Protein AF-A0A5C0R6A7-F1 (afdb_monomer_lite)

Secondary structure (DSSP, 8-state):
-------SS-EEEEEEEEEEEETTSS-EEEEEEEEEEE-TTS-EEEEETTTTEEEEESSHHHHHHHHHHHHHHHHHHHHHTT--THHHHHHHHHHHHHHHHHHHHHTTS-EEEEEEEEEETTTEEEEEEEEEE-

Radius of gyration: 14.9 Å; chains: 1; bounding box: 36×32×42 Å

pLDDT: mean 72.64, std 16.64, range [31.73, 93.12]

Sequence (134 aa):
MGTKLSIKDFHFVGIGMISIAIHNTKTNIALQPFMVSLAKDGIYEAIAINFGILASGKTEDEAIRRLGHNIFNYFISFAKTKVSTEYVTHSKQMADFFEEFTRLSIIHKTFSSLPLSFDKDNSFSASGNYYKVA

Organism: Treponema phagedenis (NCBI:txid162)

Structure (mmCIF, N/CA/C/O backbone):
data_AF-A0A5C0R6A7-F1
#
_entry.id   AF-A0A5C0R6A7-F1
#
loop_
_atom_site.group_PDB
_atom_site.id
_atom_site.type_symbol
_atom_site.label_atom_id
_atom_site.label_alt_id
_atom_site.label_comp_id
_atom_site.label_asym_id
_atom_site.label_entity_id
_atom_site.label_seq_id
_atom_site.pdbx_PDB_ins_code
_atom_site.Cartn_x
_atom_site.Cartn_y
_atom_site.Cartn_z
_atom_site.occupancy
_atom_site.B_iso_or_equiv
_atom_site.auth_seq_id
_atom_site.auth_comp_id
_atom_site.auth_asym_id
_atom_site.auth_atom_id
_atom_site.pdbx_PDB_model_num
ATOM 1 N N . MET A 1 1 ? 10.456 20.994 5.569 1.00 31.73 1 MET A N 1
ATOM 2 C CA . MET A 1 1 ? 10.310 21.098 4.101 1.00 31.73 1 MET A CA 1
ATOM 3 C C . MET A 1 1 ? 9.311 20.040 3.671 1.00 31.73 1 MET A C 1
ATOM 5 O O . MET A 1 1 ? 9.586 18.870 3.883 1.00 31.73 1 MET A O 1
ATOM 9 N N . GLY A 1 2 ? 8.129 20.437 3.196 1.00 36.66 2 GLY A N 1
ATOM 10 C CA . GLY A 1 2 ? 7.134 19.492 2.686 1.00 36.66 2 GLY A CA 1
ATOM 11 C C . GLY A 1 2 ? 7.502 19.094 1.262 1.00 36.66 2 GLY A C 1
ATOM 12 O O . GLY A 1 2 ? 7.613 19.964 0.400 1.00 36.66 2 GLY A O 1
ATOM 13 N N . THR A 1 3 ? 7.744 17.808 1.029 1.00 39.31 3 THR A N 1
ATOM 14 C CA . THR A 1 3 ? 7.968 17.249 -0.305 1.00 39.31 3 THR A CA 1
ATOM 15 C C . THR A 1 3 ? 6.696 17.430 -1.124 1.00 39.31 3 THR A C 1
ATOM 17 O O . THR A 1 3 ? 5.658 16.832 -0.853 1.00 39.31 3 THR A O 1
ATOM 20 N N . LYS A 1 4 ? 6.758 18.337 -2.098 1.00 42.66 4 LYS A N 1
ATOM 21 C CA . LYS A 1 4 ? 5.687 18.574 -3.061 1.00 42.66 4 LYS A CA 1
ATOM 22 C C . LYS A 1 4 ? 5.818 17.503 -4.145 1.00 42.66 4 LYS A C 1
ATOM 24 O O . LYS A 1 4 ? 6.859 17.444 -4.793 1.00 42.66 4 LYS A O 1
ATOM 29 N N . LEU A 1 5 ? 4.791 16.668 -4.304 1.00 43.62 5 LEU A N 1
ATOM 30 C CA . LEU A 1 5 ? 4.723 15.622 -5.332 1.00 43.62 5 LEU A CA 1
ATOM 31 C C . LEU A 1 5 ? 5.063 16.200 -6.713 1.00 43.62 5 LEU A C 1
ATOM 33 O O . LEU A 1 5 ? 4.440 17.168 -7.166 1.00 43.62 5 LEU A O 1
ATOM 37 N N . SER A 1 6 ? 6.052 15.609 -7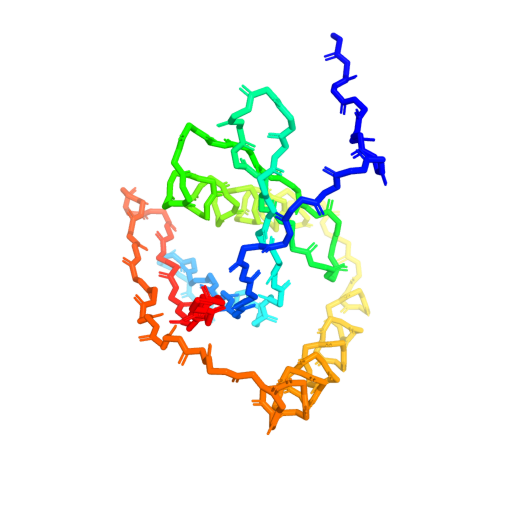.382 1.00 44.84 6 SER A N 1
ATOM 38 C CA . SER A 1 6 ? 6.425 15.9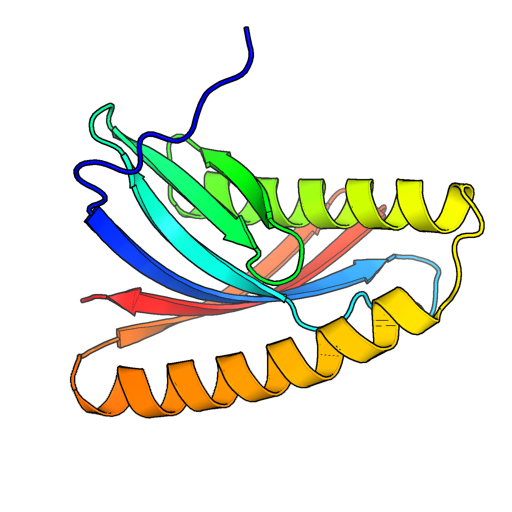82 -8.746 1.00 44.84 6 SER A CA 1
ATOM 39 C C . SER A 1 6 ? 5.498 15.281 -9.734 1.00 44.84 6 SER A C 1
ATOM 41 O O . SER A 1 6 ? 5.797 14.198 -10.210 1.00 44.84 6 SER A O 1
ATOM 43 N N . ILE A 1 7 ? 4.383 15.924 -10.088 1.00 45.28 7 ILE A N 1
ATOM 44 C CA . ILE A 1 7 ? 3.398 15.391 -11.054 1.00 45.28 7 ILE A CA 1
ATOM 45 C C . ILE A 1 7 ? 3.873 15.432 -12.517 1.00 45.28 7 ILE A C 1
ATOM 47 O O . ILE A 1 7 ? 3.140 15.064 -13.430 1.00 45.28 7 ILE A O 1
ATOM 51 N N . LYS A 1 8 ? 5.110 15.874 -12.761 1.00 39.16 8 LYS A N 1
ATOM 52 C CA . LYS A 1 8 ? 5.758 15.792 -14.071 1.00 39.16 8 LYS A CA 1
ATOM 53 C C . LYS A 1 8 ? 6.677 14.572 -14.097 1.00 39.16 8 LYS A C 1
ATOM 55 O O . LYS A 1 8 ? 7.564 14.465 -13.254 1.00 39.16 8 LYS A O 1
ATOM 60 N N . ASP A 1 9 ? 6.465 13.717 -15.100 1.00 52.22 9 ASP A N 1
ATOM 61 C CA . ASP A 1 9 ? 7.309 12.569 -15.463 1.00 52.22 9 ASP A CA 1
ATOM 62 C C . ASP A 1 9 ? 7.266 11.376 -14.489 1.00 52.22 9 ASP A C 1
ATOM 64 O O . ASP A 1 9 ? 8.295 10.811 -14.120 1.00 52.22 9 ASP A O 1
ATOM 68 N N . PHE A 1 10 ? 6.059 10.973 -14.084 1.00 60.69 10 PHE A N 1
ATOM 69 C CA . PHE A 1 10 ? 5.847 9.731 -13.342 1.00 60.69 10 PHE A CA 1
ATOM 70 C C . PHE A 1 10 ? 5.976 8.504 -14.247 1.00 60.69 10 PHE A C 1
ATOM 72 O O . PHE A 1 10 ? 5.193 8.326 -15.182 1.00 60.69 10 PHE A O 1
ATOM 79 N N . HIS A 1 11 ? 6.906 7.606 -13.920 1.00 76.25 11 HIS A N 1
ATOM 80 C CA . HIS A 1 11 ? 6.910 6.261 -14.488 1.00 76.25 11 HIS A CA 1
ATOM 81 C C . HIS A 1 11 ? 5.996 5.372 -13.647 1.00 76.25 11 HIS A C 1
ATOM 83 O O . HIS A 1 11 ? 6.330 5.007 -12.521 1.00 76.25 11 HIS A O 1
ATOM 89 N N . PHE A 1 12 ? 4.811 5.064 -14.172 1.00 83.31 12 PHE A N 1
ATOM 90 C CA . PHE A 1 12 ? 3.861 4.168 -13.516 1.00 83.31 12 PHE A CA 1
ATOM 91 C C . PHE A 1 12 ? 4.440 2.749 -13.408 1.00 83.31 12 PHE A C 1
ATOM 93 O O . PHE A 1 12 ? 4.862 2.181 -14.414 1.00 83.31 12 PHE A O 1
ATOM 100 N N . VAL A 1 13 ? 4.443 2.189 -12.195 1.00 87.50 13 VAL A N 1
ATOM 101 C CA . VAL A 1 13 ? 5.036 0.875 -11.886 1.00 87.50 13 VAL A CA 1
ATOM 102 C C . VAL A 1 13 ? 3.956 -0.181 -11.667 1.00 87.50 13 VAL A C 1
ATOM 104 O O . VAL A 1 13 ? 4.078 -1.312 -12.138 1.00 87.50 13 VAL A O 1
ATOM 107 N N . GLY A 1 14 ? 2.878 0.170 -10.969 1.00 87.25 14 GLY A N 1
ATOM 108 C CA . GLY A 1 14 ? 1.818 -0.782 -10.669 1.00 87.25 14 GLY A CA 1
ATOM 109 C C . GLY A 1 14 ? 0.676 -0.195 -9.856 1.00 87.25 14 GLY A C 1
ATOM 110 O O . GLY A 1 14 ? 0.718 0.950 -9.403 1.00 87.25 14 GLY A O 1
ATOM 111 N N . ILE A 1 15 ? -0.353 -1.009 -9.666 1.00 88.62 15 ILE A N 1
ATOM 112 C CA . ILE A 1 15 ? -1.560 -0.687 -8.901 1.00 88.62 15 ILE A CA 1
ATOM 113 C C . ILE A 1 15 ? -1.893 -1.856 -7.983 1.00 88.62 15 ILE A C 1
ATOM 115 O O . ILE A 1 15 ? -1.582 -3.001 -8.296 1.00 88.62 15 ILE A O 1
ATOM 119 N N . GLY A 1 16 ? -2.521 -1.602 -6.848 1.00 87.75 16 GLY A N 1
ATOM 120 C CA . GLY A 1 16 ? -2.948 -2.665 -5.957 1.00 87.75 16 GLY A CA 1
ATOM 121 C C . GLY A 1 16 ? -4.084 -2.256 -5.042 1.00 87.75 16 GLY A C 1
ATOM 122 O O . GLY A 1 16 ? -4.502 -1.102 -5.002 1.00 87.75 16 GLY A O 1
ATOM 123 N N . MET A 1 17 ? -4.559 -3.234 -4.286 1.00 86.81 17 MET A N 1
ATOM 124 C CA . MET A 1 17 ? -5.507 -3.060 -3.194 1.00 86.81 17 MET A CA 1
ATOM 125 C C . MET A 1 17 ? -4.807 -3.470 -1.904 1.00 86.81 17 MET A C 1
ATOM 127 O O . MET A 1 17 ? -4.186 -4.533 -1.869 1.00 86.81 17 MET A O 1
ATOM 131 N N . ILE A 1 18 ? -4.906 -2.655 -0.854 1.00 85.94 18 ILE A N 1
ATOM 132 C CA . ILE A 1 18 ? -4.356 -2.952 0.473 1.00 85.94 18 ILE A CA 1
ATOM 133 C C . ILE A 1 18 ? -5.441 -2.820 1.544 1.00 85.94 18 ILE A C 1
ATOM 135 O O . ILE A 1 18 ? -6.137 -1.815 1.631 1.00 85.94 18 ILE A O 1
ATOM 139 N N . SER A 1 19 ? -5.593 -3.842 2.371 1.00 85.75 19 SER A N 1
ATOM 140 C CA . SER A 1 19 ? -6.443 -3.862 3.559 1.00 85.75 19 SER A CA 1
ATOM 141 C C . SER A 1 19 ? -5.556 -3.830 4.793 1.00 85.75 19 SER A C 1
ATOM 143 O O . SER A 1 19 ? -4.518 -4.490 4.815 1.00 85.75 19 SER A O 1
ATOM 145 N N . ILE A 1 20 ? -5.971 -3.099 5.828 1.00 84.38 20 ILE A N 1
ATOM 146 C CA . ILE A 1 20 ? -5.250 -3.030 7.103 1.00 84.38 20 ILE A CA 1
ATOM 147 C C . ILE A 1 20 ? -6.148 -3.583 8.211 1.00 84.38 20 ILE A C 1
ATOM 149 O O . ILE A 1 20 ? -7.228 -3.049 8.463 1.00 84.38 20 ILE A O 1
ATOM 153 N N . ALA A 1 21 ? -5.692 -4.632 8.887 1.00 84.69 21 ALA A N 1
ATOM 154 C CA . ALA A 1 21 ? -6.347 -5.225 10.045 1.00 84.69 21 ALA A CA 1
ATOM 155 C C . ALA A 1 21 ? -5.641 -4.769 11.328 1.00 84.69 21 ALA A C 1
ATOM 157 O O . ALA A 1 21 ? -4.444 -4.999 11.508 1.00 84.69 21 ALA A O 1
ATOM 158 N N . ILE A 1 22 ? -6.373 -4.109 12.229 1.00 80.69 22 ILE A N 1
ATOM 159 C CA . ILE A 1 22 ? -5.816 -3.623 13.497 1.00 80.69 22 ILE A CA 1
ATOM 160 C C . ILE A 1 22 ? -5.862 -4.759 14.517 1.00 80.69 22 ILE A C 1
ATOM 162 O O . ILE A 1 22 ? -6.938 -5.274 14.838 1.00 80.69 22 ILE A O 1
ATOM 166 N N . HIS A 1 23 ? -4.704 -5.134 15.058 1.00 82.06 23 HIS A N 1
ATOM 167 C CA . HIS A 1 23 ? -4.623 -6.221 16.029 1.00 82.06 23 HIS A CA 1
ATOM 168 C C . HIS A 1 23 ? -5.429 -5.912 17.287 1.00 82.06 23 HIS A C 1
ATOM 170 O O . HIS A 1 23 ? -5.613 -4.757 17.670 1.00 82.06 23 HIS A O 1
ATOM 176 N N . ASN A 1 24 ? -5.911 -6.968 17.943 1.00 76.88 24 ASN A N 1
ATOM 177 C CA . ASN A 1 24 ? -6.728 -6.879 19.156 1.00 76.88 24 ASN A CA 1
ATOM 178 C C . ASN A 1 24 ? -8.040 -6.092 18.976 1.00 76.88 24 ASN A C 1
ATOM 180 O O . ASN A 1 24 ? -8.673 -5.696 19.955 1.00 76.88 24 ASN A O 1
ATOM 184 N N . THR A 1 25 ? -8.483 -5.893 17.732 1.00 69.94 25 THR A N 1
ATOM 185 C CA . THR A 1 25 ? -9.784 -5.306 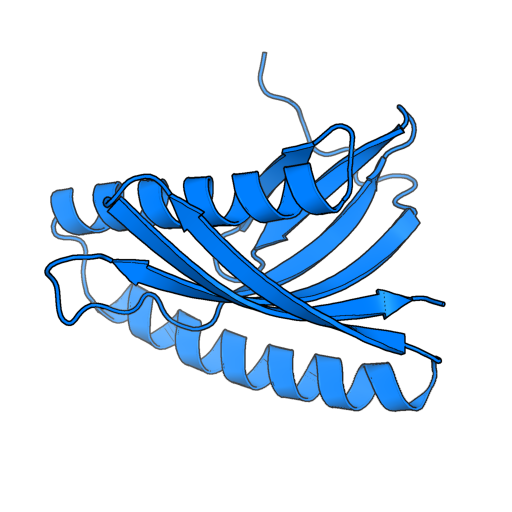17.404 1.00 69.94 25 THR A CA 1
ATOM 186 C C . THR A 1 25 ? -10.481 -6.136 16.327 1.00 69.94 25 THR A C 1
ATOM 188 O O . THR A 1 25 ? -9.850 -6.916 15.621 1.00 69.94 25 THR A O 1
ATOM 191 N N . LYS A 1 26 ? -11.798 -5.955 16.176 1.00 66.38 26 LYS A N 1
ATOM 192 C CA . LYS A 1 26 ? -12.549 -6.465 15.013 1.00 66.38 26 LYS A CA 1
ATOM 193 C C . LYS A 1 26 ? -12.567 -5.458 13.854 1.00 66.38 26 LYS A C 1
ATOM 195 O O . LYS A 1 26 ? -13.377 -5.590 12.939 1.00 66.38 26 LYS A O 1
ATOM 200 N N . THR A 1 27 ? -11.731 -4.422 13.922 1.00 66.69 27 THR A N 1
ATOM 201 C CA . THR A 1 27 ? -11.749 -3.307 12.982 1.00 66.69 27 THR A CA 1
ATOM 202 C C . THR A 1 27 ? -10.779 -3.578 11.845 1.00 66.69 27 THR A C 1
ATOM 204 O O . THR A 1 27 ? -9.562 -3.562 12.028 1.00 66.69 27 THR A O 1
ATOM 207 N N . ASN A 1 28 ? -11.342 -3.755 10.654 1.00 67.69 28 ASN A N 1
ATOM 208 C CA . ASN A 1 28 ? -10.593 -3.709 9.410 1.00 67.69 28 ASN A CA 1
ATOM 209 C C . ASN A 1 28 ? -10.812 -2.346 8.765 1.00 67.69 28 ASN A C 1
ATOM 211 O O . ASN A 1 28 ? -11.946 -1.893 8.596 1.00 67.69 28 ASN A O 1
ATOM 215 N N . ILE A 1 29 ? -9.714 -1.696 8.408 1.00 70.88 29 ILE A N 1
ATOM 216 C CA . ILE A 1 29 ? -9.747 -0.541 7.527 1.00 70.88 29 ILE A CA 1
ATOM 217 C C . ILE A 1 29 ? -10.118 -1.071 6.143 1.00 70.88 29 ILE A C 1
ATOM 219 O O . ILE A 1 29 ? -9.530 -2.049 5.681 1.00 70.88 29 ILE A O 1
ATOM 223 N N . ALA A 1 30 ? -11.115 -0.445 5.511 1.00 65.94 30 ALA A N 1
ATOM 224 C CA . ALA A 1 30 ? -11.612 -0.841 4.196 1.00 65.94 30 ALA A CA 1
ATOM 225 C C . ALA A 1 30 ? -10.470 -1.007 3.179 1.00 65.94 30 ALA A C 1
ATOM 227 O O . ALA A 1 30 ? -9.425 -0.369 3.308 1.00 65.94 30 ALA A O 1
ATOM 228 N N . LEU A 1 31 ? -10.685 -1.830 2.153 1.00 73.12 31 LEU A N 1
ATOM 229 C CA . LEU A 1 31 ? -9.741 -2.015 1.052 1.00 73.12 31 LEU A CA 1
ATOM 230 C C . LEU A 1 31 ? -9.395 -0.663 0.410 1.00 73.12 31 LEU A C 1
ATOM 232 O O . LEU A 1 31 ? -10.272 0.062 -0.056 1.00 73.12 31 LEU A O 1
ATOM 236 N N . GLN A 1 32 ? -8.112 -0.316 0.417 1.00 81.88 32 GLN A N 1
ATOM 237 C CA . GLN A 1 32 ? -7.588 0.923 -0.137 1.00 81.88 32 GLN A CA 1
ATOM 238 C C . GLN A 1 32 ? -6.918 0.644 -1.482 1.00 81.88 32 GLN A C 1
ATOM 240 O O . GLN A 1 32 ? -5.893 -0.042 -1.509 1.00 81.88 32 GLN A O 1
ATOM 245 N N . PRO A 1 33 ? -7.449 1.172 -2.594 1.00 85.56 33 PRO A N 1
ATOM 246 C CA . PRO A 1 33 ? -6.729 1.172 -3.849 1.00 85.56 33 PRO A CA 1
ATOM 247 C C . PRO A 1 33 ? -5.510 2.082 -3.726 1.00 85.56 33 PRO A C 1
ATOM 249 O O . PRO A 1 33 ? -5.588 3.188 -3.175 1.00 85.56 33 PRO A O 1
ATOM 252 N N . PHE A 1 34 ? -4.379 1.621 -4.241 1.00 87.62 34 PHE A N 1
ATOM 253 C CA . PHE A 1 34 ? -3.148 2.391 -4.272 1.00 87.62 34 PHE A CA 1
ATOM 254 C C . PHE A 1 34 ? -2.408 2.218 -5.594 1.00 87.62 34 PHE A C 1
ATOM 256 O O . PHE A 1 34 ? -2.511 1.184 -6.248 1.00 87.62 34 PHE A O 1
ATOM 263 N N . MET A 1 35 ? -1.626 3.224 -5.969 1.00 89.12 35 MET A N 1
ATOM 264 C CA . MET A 1 35 ? -0.728 3.179 -7.125 1.00 89.12 35 MET A CA 1
ATOM 265 C C . MET A 1 35 ? 0.714 3.335 -6.674 1.00 89.12 35 MET A C 1
ATOM 267 O O . MET A 1 35 ? 0.975 3.977 -5.657 1.00 89.12 35 MET A O 1
ATOM 271 N N . VAL A 1 36 ? 1.635 2.779 -7.457 1.00 89.50 36 VAL A N 1
ATOM 272 C CA . VAL A 1 36 ? 3.076 2.952 -7.293 1.00 89.50 36 VAL A CA 1
ATOM 273 C C . VAL A 1 36 ? 3.655 3.571 -8.555 1.00 89.50 36 VAL A C 1
ATOM 275 O O . VAL A 1 36 ? 3.382 3.127 -9.675 1.00 89.50 36 VAL A O 1
ATOM 278 N N . SER A 1 37 ? 4.489 4.582 -8.366 1.00 87.81 37 SER A N 1
ATOM 279 C CA . SER A 1 37 ? 5.265 5.228 -9.417 1.00 87.81 37 SER A CA 1
ATOM 280 C C . SER A 1 37 ? 6.728 5.352 -9.013 1.00 87.81 37 SER A C 1
ATOM 282 O O . SER A 1 37 ? 7.047 5.443 -7.830 1.00 87.81 37 SER A O 1
ATOM 284 N N . LEU A 1 38 ? 7.616 5.387 -10.001 1.00 86.25 38 LEU A N 1
ATOM 285 C CA . LEU A 1 38 ? 9.026 5.705 -9.822 1.00 86.25 38 LEU A CA 1
ATOM 286 C C . LEU A 1 38 ? 9.250 7.174 -10.195 1.00 86.25 38 LEU A C 1
ATOM 288 O O . LEU A 1 38 ? 8.979 7.583 -11.328 1.00 86.25 38 LEU A O 1
ATOM 292 N N . ALA A 1 39 ? 9.722 7.959 -9.230 1.00 79.81 39 ALA A N 1
ATOM 293 C CA . ALA A 1 39 ? 10.117 9.345 -9.428 1.00 79.81 39 ALA A CA 1
ATOM 294 C C . ALA A 1 39 ? 11.511 9.438 -10.080 1.00 79.81 39 ALA A C 1
ATOM 296 O O . ALA A 1 39 ? 12.298 8.488 -10.079 1.00 79.81 39 ALA A O 1
ATOM 297 N N . LYS A 1 40 ? 11.836 10.607 -10.651 1.00 66.06 40 LYS A N 1
ATOM 298 C CA . LYS A 1 40 ? 13.095 10.835 -11.393 1.00 66.06 40 LYS A CA 1
ATOM 299 C C . LYS A 1 40 ? 14.369 10.661 -10.569 1.00 66.06 40 LYS A C 1
ATOM 301 O O . LYS A 1 40 ? 15.426 10.410 -11.135 1.00 66.06 40 LYS A O 1
ATOM 306 N N . ASP A 1 41 ? 14.282 10.843 -9.262 1.00 79.12 41 ASP A N 1
ATOM 307 C CA . ASP A 1 41 ? 15.391 10.681 -8.323 1.00 79.12 41 ASP A CA 1
ATOM 308 C C . ASP A 1 41 ? 15.628 9.213 -7.924 1.00 79.12 41 ASP A C 1
ATOM 310 O O . ASP A 1 41 ? 16.487 8.930 -7.088 1.00 79.12 41 ASP A O 1
ATOM 314 N N . GLY A 1 42 ? 14.895 8.273 -8.533 1.00 83.62 42 GLY A N 1
ATOM 315 C CA . GLY A 1 42 ? 14.994 6.845 -8.250 1.00 83.62 42 GLY A CA 1
ATOM 316 C C . GLY A 1 42 ? 14.212 6.414 -7.008 1.00 83.62 42 GLY A C 1
ATOM 317 O O . GLY A 1 42 ? 14.383 5.283 -6.553 1.00 83.62 42 GLY A O 1
ATOM 318 N N . ILE A 1 43 ? 13.372 7.291 -6.451 1.00 87.75 43 ILE A N 1
ATOM 319 C CA . ILE A 1 43 ? 12.529 6.988 -5.295 1.00 87.75 43 ILE A CA 1
ATOM 320 C C . ILE A 1 43 ? 11.180 6.442 -5.766 1.00 87.75 43 ILE A C 1
ATOM 322 O O . ILE A 1 43 ? 10.533 6.997 -6.655 1.00 87.75 43 ILE A O 1
ATOM 326 N N . TYR A 1 44 ? 10.734 5.354 -5.144 1.00 90.31 44 TYR A N 1
ATOM 327 C CA . TYR A 1 44 ? 9.394 4.820 -5.351 1.00 90.31 44 TYR A CA 1
ATOM 328 C C . TYR A 1 44 ? 8.399 5.565 -4.472 1.00 90.31 44 TYR A C 1
ATOM 330 O O . TYR A 1 44 ? 8.632 5.746 -3.276 1.00 90.31 44 TYR A O 1
ATOM 338 N N . GLU A 1 45 ? 7.271 5.945 -5.053 1.00 88.81 45 GLU A N 1
ATOM 339 C CA . GLU A 1 45 ? 6.172 6.619 -4.375 1.00 88.81 45 GLU A CA 1
ATOM 340 C C . GLU A 1 45 ? 4.910 5.769 -4.491 1.00 88.81 45 GLU A C 1
ATOM 342 O O . GLU A 1 45 ? 4.504 5.391 -5.588 1.00 88.81 45 GLU A O 1
ATOM 347 N N . ALA A 1 46 ? 4.301 5.461 -3.348 1.00 89.69 46 ALA A N 1
ATOM 348 C CA . ALA A 1 46 ? 3.046 4.736 -3.242 1.00 89.69 46 ALA A CA 1
ATOM 349 C C . ALA A 1 46 ? 1.960 5.673 -2.698 1.00 89.69 46 ALA A C 1
ATOM 351 O O . ALA A 1 46 ? 2.171 6.349 -1.688 1.00 89.69 46 ALA A O 1
ATOM 352 N N . ILE A 1 47 ? 0.800 5.717 -3.354 1.00 87.19 47 ILE A N 1
ATOM 353 C CA . ILE A 1 47 ? -0.304 6.623 -3.006 1.00 87.19 47 ILE A CA 1
ATOM 354 C C . ILE A 1 47 ? -1.597 5.829 -2.878 1.00 87.19 47 ILE A C 1
ATOM 356 O O . ILE A 1 47 ? -2.043 5.230 -3.853 1.00 87.19 47 ILE A O 1
ATOM 360 N N . ALA A 1 48 ? -2.222 5.872 -1.700 1.00 85.94 48 ALA A N 1
ATOM 361 C CA . ALA A 1 48 ? -3.584 5.398 -1.481 1.00 85.94 48 ALA A CA 1
ATOM 362 C C . ALA A 1 48 ? -4.586 6.457 -1.948 1.00 85.94 48 ALA A C 1
ATOM 364 O O . ALA A 1 48 ? -4.593 7.592 -1.464 1.00 85.94 48 ALA A O 1
ATOM 365 N N . ILE A 1 49 ? -5.447 6.076 -2.883 1.00 80.19 49 ILE A N 1
ATOM 366 C CA . ILE A 1 49 ? -6.188 7.030 -3.710 1.00 80.19 49 ILE A CA 1
ATOM 367 C C . ILE A 1 49 ? -7.365 7.636 -2.948 1.00 80.19 49 ILE A C 1
ATOM 369 O O . ILE A 1 49 ? -7.588 8.841 -3.017 1.00 80.19 49 ILE A O 1
ATOM 373 N N . ASN A 1 50 ? -8.054 6.825 -2.144 1.00 71.31 50 ASN A N 1
ATOM 374 C CA . ASN A 1 50 ? -9.237 7.253 -1.394 1.00 71.31 50 ASN A CA 1
ATOM 375 C C . ASN A 1 50 ? -8.956 8.380 -0.391 1.00 71.31 50 ASN A C 1
ATOM 377 O O . ASN A 1 50 ? -9.841 9.178 -0.099 1.00 71.31 50 ASN A O 1
ATOM 381 N N . PHE A 1 51 ? -7.741 8.431 0.160 1.00 68.31 51 PHE A N 1
ATOM 382 C CA . PHE A 1 51 ? -7.387 9.350 1.248 1.00 68.31 51 PHE A CA 1
ATOM 383 C C . PHE A 1 51 ? -6.225 10.286 0.907 1.00 68.31 51 PHE A C 1
ATOM 385 O O . PHE A 1 51 ? -5.835 11.098 1.743 1.00 68.31 51 PHE A O 1
ATOM 392 N N . GLY A 1 52 ? -5.638 10.164 -0.289 1.00 73.00 52 GLY A N 1
ATOM 393 C CA . GLY A 1 52 ? -4.439 10.916 -0.668 1.00 73.00 52 GLY A CA 1
ATOM 394 C C . GLY A 1 52 ? -3.239 10.644 0.247 1.00 73.00 52 GLY A C 1
ATOM 395 O O . GLY A 1 52 ? -2.367 11.500 0.394 1.00 73.00 52 GLY A O 1
ATOM 396 N N . ILE A 1 53 ? -3.201 9.477 0.900 1.00 82.06 53 ILE A N 1
ATOM 397 C CA . ILE A 1 53 ? -2.103 9.098 1.792 1.00 82.06 53 ILE A CA 1
ATOM 398 C C . ILE A 1 53 ? -0.950 8.620 0.926 1.00 82.06 53 ILE A C 1
ATOM 400 O O . ILE A 1 53 ? -1.122 7.734 0.095 1.00 82.06 53 ILE A O 1
ATOM 404 N N . LEU A 1 54 ? 0.227 9.193 1.146 1.00 85.12 54 LEU A N 1
ATOM 405 C CA . LEU A 1 54 ? 1.426 8.911 0.369 1.00 85.12 54 LEU A CA 1
ATOM 406 C C . LEU A 1 54 ? 2.533 8.332 1.246 1.00 85.12 54 LEU A C 1
ATOM 408 O O . LEU A 1 54 ? 2.619 8.615 2.447 1.00 85.12 54 LEU A O 1
ATOM 412 N N . ALA A 1 55 ? 3.400 7.539 0.634 1.00 88.38 55 ALA A N 1
ATOM 413 C CA . ALA A 1 55 ? 4.641 7.078 1.226 1.00 88.38 55 ALA A CA 1
ATOM 414 C C . ALA A 1 55 ? 5.710 6.887 0.153 1.00 88.38 55 ALA A C 1
ATOM 416 O O . ALA A 1 55 ? 5.405 6.522 -0.979 1.00 88.38 55 ALA A O 1
ATOM 417 N N . SER A 1 56 ? 6.968 7.085 0.538 1.00 90.00 56 SER A N 1
ATOM 418 C CA . SER A 1 56 ? 8.110 6.935 -0.362 1.00 90.00 56 SER A CA 1
ATOM 419 C C . SER A 1 56 ? 9.108 5.914 0.183 1.00 90.00 56 SER A C 1
ATOM 421 O O . SER A 1 56 ? 9.279 5.793 1.403 1.00 90.00 56 SER A O 1
ATOM 423 N N . GLY A 1 57 ? 9.794 5.200 -0.706 1.00 89.69 57 GLY A N 1
ATOM 424 C CA . GLY A 1 57 ? 10.789 4.176 -0.379 1.00 89.69 57 GLY A CA 1
ATOM 425 C C . GLY A 1 57 ? 11.895 4.093 -1.429 1.00 89.69 57 GLY A C 1
ATOM 426 O O . GLY A 1 57 ? 11.720 4.511 -2.571 1.00 89.69 57 GLY A O 1
ATOM 427 N N . LYS A 1 58 ? 13.052 3.548 -1.045 1.00 91.19 58 LYS A N 1
ATOM 428 C CA . LYS A 1 58 ? 14.145 3.240 -1.981 1.00 91.19 58 LYS A CA 1
ATOM 429 C C . LYS A 1 58 ? 13.821 2.019 -2.843 1.00 91.19 58 LYS A C 1
ATOM 431 O O . LYS A 1 58 ? 14.428 1.833 -3.891 1.00 91.19 58 LYS A O 1
ATOM 436 N N . THR A 1 59 ? 12.872 1.194 -2.406 1.00 92.44 59 THR A N 1
ATOM 437 C CA . THR A 1 59 ? 12.325 0.064 -3.163 1.00 92.44 59 THR A CA 1
ATOM 438 C C . THR A 1 59 ? 10.798 0.143 -3.235 1.00 92.44 59 THR A C 1
ATOM 440 O O . THR A 1 59 ? 10.162 0.796 -2.403 1.00 92.44 59 THR A O 1
ATOM 443 N N . GLU A 1 60 ? 10.210 -0.553 -4.213 1.00 91.44 60 GLU A N 1
ATOM 444 C CA . GLU A 1 60 ? 8.752 -0.709 -4.354 1.00 91.44 60 GLU A CA 1
ATOM 445 C C . GLU A 1 60 ? 8.117 -1.253 -3.065 1.00 91.44 60 GLU A C 1
ATOM 447 O O . GLU A 1 60 ? 7.171 -0.672 -2.538 1.00 91.44 60 GLU A O 1
ATOM 452 N N . ASP A 1 61 ? 8.680 -2.339 -2.522 1.00 91.94 61 ASP A N 1
ATOM 453 C CA . ASP A 1 61 ? 8.201 -2.981 -1.292 1.00 91.94 61 ASP A CA 1
ATOM 454 C C . ASP A 1 61 ? 8.291 -2.037 -0.084 1.00 91.94 61 ASP A C 1
ATOM 456 O O . ASP A 1 61 ? 7.345 -1.931 0.698 1.00 91.94 61 ASP A O 1
ATOM 460 N N . GLU A 1 62 ? 9.380 -1.272 0.038 1.00 92.94 62 GLU A N 1
ATOM 461 C CA . GLU A 1 62 ? 9.533 -0.294 1.116 1.00 92.94 62 GLU A CA 1
ATOM 462 C C . GLU A 1 62 ? 8.466 0.808 1.035 1.00 92.94 62 GLU A C 1
ATOM 464 O O . GLU A 1 62 ? 7.881 1.171 2.062 1.00 92.94 62 GLU A O 1
ATOM 469 N N . ALA A 1 63 ? 8.180 1.321 -0.167 1.00 91.75 63 ALA A N 1
ATOM 470 C CA . ALA A 1 63 ? 7.144 2.331 -0.374 1.00 91.75 63 ALA A CA 1
ATOM 471 C C . ALA A 1 63 ? 5.751 1.794 0.006 1.00 91.75 63 ALA A C 1
ATOM 473 O O . ALA A 1 63 ? 5.022 2.455 0.750 1.00 91.75 63 ALA A O 1
ATOM 474 N N . ILE A 1 64 ? 5.410 0.569 -0.413 1.00 93.12 64 ILE A N 1
ATOM 475 C CA . ILE A 1 64 ? 4.125 -0.085 -0.102 1.00 93.12 64 ILE A CA 1
ATOM 476 C C . ILE A 1 64 ? 3.985 -0.362 1.406 1.00 93.12 64 ILE A C 1
ATOM 478 O O . ILE A 1 64 ? 2.945 -0.065 2.001 1.00 93.12 64 ILE A O 1
ATOM 482 N N . ARG A 1 65 ? 5.033 -0.870 2.068 1.00 92.31 65 ARG A N 1
ATOM 483 C CA . ARG A 1 65 ? 5.013 -1.117 3.524 1.00 92.31 65 ARG A CA 1
ATOM 484 C C . ARG A 1 65 ? 4.820 0.167 4.320 1.00 92.31 65 ARG A C 1
ATOM 486 O O . ARG A 1 65 ? 4.025 0.214 5.264 1.00 92.31 65 ARG A O 1
ATOM 493 N N . ARG A 1 66 ? 5.531 1.231 3.934 1.00 91.19 66 ARG A N 1
ATOM 494 C CA . ARG A 1 66 ? 5.376 2.555 4.550 1.00 91.19 66 ARG A CA 1
ATOM 495 C C . ARG A 1 66 ? 3.990 3.134 4.297 1.00 91.19 66 ARG A C 1
ATOM 497 O O . ARG A 1 66 ? 3.436 3.740 5.211 1.00 91.19 66 ARG A O 1
ATOM 504 N N . LEU A 1 67 ? 3.405 2.897 3.120 1.00 91.31 67 LEU A N 1
ATOM 505 C CA . LEU A 1 67 ? 2.032 3.299 2.827 1.00 91.31 67 LEU A CA 1
ATOM 506 C C . LEU A 1 67 ? 1.049 2.641 3.799 1.00 91.31 67 LEU A C 1
ATOM 508 O O . LEU A 1 67 ? 0.260 3.350 4.418 1.00 91.31 67 LEU A O 1
ATOM 512 N N . GLY A 1 68 ? 1.139 1.323 4.010 1.00 86.94 68 GLY A N 1
ATOM 513 C CA . GLY A 1 68 ? 0.278 0.628 4.976 1.00 86.94 68 GLY A CA 1
ATOM 514 C C . GLY A 1 68 ? 0.406 1.182 6.397 1.00 86.94 68 GLY A C 1
ATOM 515 O O . GLY A 1 68 ? -0.596 1.392 7.079 1.00 86.94 68 GLY A O 1
ATOM 516 N N . HIS A 1 69 ? 1.626 1.523 6.819 1.00 86.75 69 HIS A N 1
ATOM 517 C CA . HIS A 1 69 ? 1.856 2.173 8.110 1.00 86.75 69 HIS A CA 1
ATOM 518 C C . HIS A 1 69 ? 1.249 3.585 8.189 1.00 86.75 69 HIS A C 1
ATOM 520 O O . HIS A 1 69 ? 0.668 3.945 9.213 1.00 86.75 69 HIS A O 1
ATOM 526 N N . ASN A 1 70 ? 1.338 4.378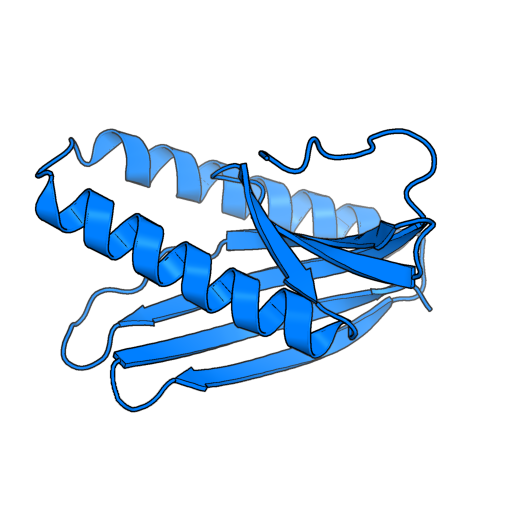 7.120 1.00 85.81 70 ASN A N 1
ATOM 527 C CA . ASN A 1 70 ? 0.736 5.711 7.071 1.00 85.81 70 ASN A CA 1
ATOM 528 C C . ASN A 1 70 ? -0.799 5.644 7.073 1.00 85.81 70 ASN A C 1
ATOM 530 O O . 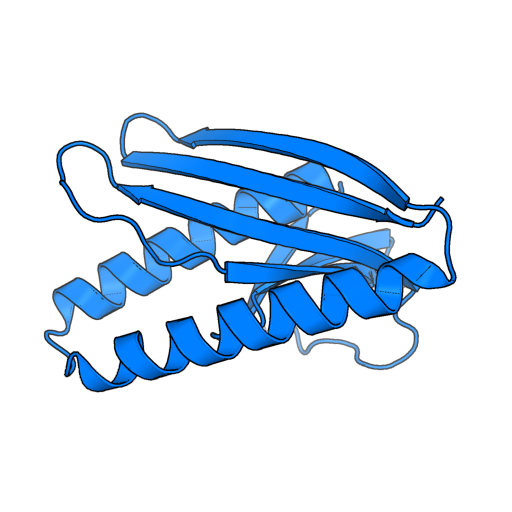ASN A 1 70 ? -1.430 6.431 7.778 1.00 85.81 70 ASN A O 1
ATOM 534 N N . ILE A 1 71 ? -1.393 4.676 6.361 1.00 85.31 71 ILE A N 1
ATOM 535 C CA . ILE A 1 71 ? -2.836 4.391 6.407 1.00 85.31 71 ILE A CA 1
ATOM 536 C C . ILE A 1 71 ? -3.249 4.062 7.843 1.00 85.31 71 ILE A C 1
ATOM 538 O O . ILE A 1 71 ? -4.147 4.706 8.382 1.00 85.31 71 ILE A O 1
ATOM 542 N N . PHE A 1 72 ? -2.559 3.125 8.498 1.00 83.56 72 PHE A N 1
ATOM 543 C CA . PHE A 1 72 ? -2.830 2.783 9.894 1.00 83.56 72 PHE A CA 1
ATOM 544 C C . PHE A 1 72 ? -2.800 4.018 10.810 1.00 83.56 72 PHE A C 1
ATOM 546 O O . PHE A 1 72 ? -3.762 4.280 11.533 1.00 83.56 72 PHE A O 1
ATOM 553 N N . ASN A 1 73 ? -1.736 4.823 10.741 1.00 80.88 73 ASN A N 1
ATOM 554 C CA . ASN A 1 73 ? -1.589 6.012 11.584 1.00 80.88 73 ASN A CA 1
ATOM 555 C C . ASN A 1 73 ? -2.678 7.061 11.328 1.00 80.88 73 ASN A C 1
ATOM 557 O O . ASN A 1 73 ? -3.173 7.672 12.281 1.00 80.88 73 ASN A O 1
ATOM 561 N N . TYR A 1 74 ? -3.073 7.255 10.067 1.00 79.62 74 TYR A N 1
ATOM 562 C CA . TYR A 1 74 ? -4.175 8.142 9.703 1.00 79.62 74 TYR A CA 1
ATOM 563 C C . TYR A 1 74 ? -5.486 7.689 10.355 1.00 79.62 74 TYR A C 1
ATOM 565 O O . TYR A 1 74 ? -6.141 8.476 11.037 1.00 79.62 74 TYR A O 1
ATOM 573 N N . PHE A 1 75 ? -5.827 6.403 10.242 1.00 76.62 75 PHE A N 1
ATOM 574 C CA . PHE A 1 75 ? -7.056 5.853 10.816 1.00 76.62 75 PHE A CA 1
ATOM 575 C C . PHE A 1 75 ? -7.066 5.843 12.344 1.00 76.62 75 PHE A C 1
ATOM 577 O O . PHE A 1 75 ? -8.088 6.171 12.942 1.00 76.62 75 PHE A O 1
ATOM 584 N N . ILE A 1 76 ? -5.943 5.535 12.997 1.00 75.31 76 ILE A N 1
ATOM 585 C CA . ILE A 1 76 ? -5.834 5.656 14.458 1.00 75.31 76 ILE A CA 1
ATOM 586 C C . ILE A 1 76 ? -6.028 7.110 14.897 1.00 75.31 76 ILE A C 1
ATOM 588 O O . ILE A 1 76 ? -6.702 7.369 15.895 1.00 75.31 76 ILE A O 1
ATOM 592 N N . SER A 1 77 ? -5.469 8.065 14.152 1.00 69.44 77 SER A N 1
ATOM 593 C CA . SER A 1 77 ? -5.651 9.492 14.434 1.00 69.44 77 SER A CA 1
ATOM 594 C C . SER A 1 77 ? -7.111 9.911 14.256 1.00 69.44 77 SER A C 1
ATOM 596 O O . SER A 1 77 ? -7.650 10.599 15.118 1.00 69.44 77 SER A O 1
ATOM 598 N N . PHE A 1 78 ? -7.775 9.425 13.205 1.00 68.81 78 PHE A N 1
ATOM 599 C CA . PHE A 1 78 ? -9.192 9.676 12.933 1.00 68.81 78 PHE A CA 1
ATOM 600 C C . PHE A 1 78 ? -10.125 9.052 13.987 1.00 68.81 78 PHE A C 1
ATOM 602 O O . PHE A 1 78 ? -11.072 9.682 14.455 1.00 68.81 78 PHE A O 1
ATOM 609 N N . ALA A 1 79 ? -9.837 7.823 14.424 1.00 67.00 79 ALA A N 1
ATOM 610 C CA . ALA A 1 79 ? -10.593 7.152 15.480 1.00 67.00 79 ALA A CA 1
ATOM 611 C C . ALA A 1 79 ? -10.485 7.905 16.818 1.00 67.00 79 ALA A C 1
ATOM 613 O O . ALA A 1 79 ? -11.468 8.022 17.552 1.00 67.00 79 ALA A O 1
ATOM 614 N N . LYS A 1 80 ? -9.308 8.470 17.118 1.00 66.75 80 LYS A N 1
ATOM 615 C CA . LYS A 1 80 ? -9.093 9.306 18.308 1.00 66.75 80 LYS A CA 1
ATOM 616 C C . LYS A 1 80 ? -9.862 10.628 18.253 1.00 66.75 80 LYS A C 1
ATOM 618 O O . LYS A 1 80 ? -10.248 11.133 19.304 1.00 66.75 80 LYS A O 1
ATOM 623 N N . THR A 1 81 ? -10.111 11.178 17.065 1.00 57.28 81 THR A N 1
ATOM 624 C CA . THR A 1 81 ? -10.786 12.473 16.896 1.00 57.28 81 THR A CA 1
ATOM 625 C C . THR A 1 81 ? -12.320 12.395 16.848 1.00 57.28 81 THR A C 1
ATOM 627 O O . THR A 1 81 ? -12.954 13.441 16.739 1.00 57.28 81 THR A O 1
ATOM 630 N N . LYS A 1 82 ? -12.941 11.209 17.006 1.00 57.41 82 LYS A N 1
ATOM 631 C CA . LYS A 1 82 ? -14.414 11.004 17.018 1.00 57.41 82 LYS A CA 1
ATOM 632 C C . LYS A 1 82 ? -15.149 11.626 15.812 1.00 57.41 82 LYS A C 1
ATOM 634 O O . LYS A 1 82 ? -16.266 12.123 15.950 1.00 57.41 82 LYS A O 1
ATOM 639 N N . VAL A 1 83 ? -14.532 11.632 14.634 1.00 49.88 83 VAL A N 1
ATOM 640 C CA . VAL A 1 83 ? -15.138 12.211 13.424 1.00 49.88 83 VAL A CA 1
ATOM 641 C C . VAL A 1 83 ? -16.232 11.279 12.866 1.00 49.88 83 VAL A C 1
ATOM 643 O O . VAL A 1 83 ? -16.130 10.059 12.985 1.00 49.88 83 VAL A O 1
ATOM 646 N N . SER A 1 84 ? -17.296 11.865 12.295 1.00 46.59 84 SER A N 1
ATOM 647 C CA . SER A 1 84 ? -18.493 11.185 11.759 1.00 46.59 84 SER A CA 1
ATOM 648 C C . SER A 1 84 ? -18.172 10.013 10.815 1.00 46.59 84 SER A C 1
ATOM 650 O O . SER A 1 84 ? -17.294 10.101 9.955 1.00 46.59 84 SER A O 1
ATOM 652 N N . THR A 1 85 ? -18.945 8.930 10.937 1.00 49.50 85 THR A N 1
ATOM 653 C CA . THR A 1 85 ? -18.857 7.702 10.129 1.00 49.50 85 THR A CA 1
ATOM 654 C C . THR A 1 85 ? -19.223 7.890 8.651 1.00 49.50 85 THR A C 1
ATOM 656 O O . THR A 1 85 ? -18.884 7.027 7.844 1.00 49.50 85 THR A O 1
ATOM 659 N N . GLU A 1 86 ? -19.837 9.010 8.253 1.00 44.19 86 GLU A N 1
ATOM 660 C CA . GLU A 1 86 ? -20.168 9.313 6.845 1.00 44.19 86 GLU A CA 1
ATOM 661 C C . GLU A 1 86 ? -18.937 9.370 5.921 1.00 44.19 86 GLU A C 1
ATOM 663 O O . GLU A 1 86 ? -19.031 9.054 4.730 1.00 44.19 86 GLU A O 1
ATOM 668 N N . TYR A 1 87 ? -17.762 9.699 6.468 1.00 46.59 87 TYR A N 1
ATOM 669 C CA . TYR A 1 87 ? -16.493 9.678 5.731 1.00 46.59 87 TYR A CA 1
ATOM 670 C C . TYR A 1 87 ? -16.028 8.254 5.387 1.00 46.59 87 TYR A C 1
ATOM 672 O O . TYR A 1 87 ? -15.324 8.052 4.399 1.00 46.59 87 TYR A O 1
ATOM 680 N N . VAL A 1 88 ? -16.448 7.248 6.160 1.00 46.25 88 VAL A N 1
ATOM 681 C CA . VAL A 1 88 ? -16.097 5.841 5.918 1.00 46.25 88 VAL A CA 1
ATOM 682 C C . VAL A 1 88 ? -16.927 5.268 4.765 1.00 46.25 88 VAL A C 1
ATOM 684 O O . VAL A 1 88 ? -16.402 4.512 3.949 1.00 46.25 88 VAL A O 1
ATOM 687 N N . THR A 1 89 ? -18.194 5.664 4.626 1.00 42.59 89 THR A N 1
ATOM 688 C CA . THR A 1 89 ? -19.112 5.111 3.614 1.00 42.59 89 THR A CA 1
ATOM 689 C C . THR A 1 89 ? -18.701 5.459 2.177 1.00 42.59 89 THR A C 1
ATOM 691 O O . THR A 1 89 ? -18.794 4.612 1.290 1.00 42.59 89 THR A O 1
ATOM 694 N N . HIS A 1 90 ? -18.151 6.657 1.955 1.00 47.06 90 HIS A N 1
ATOM 695 C CA . HIS A 1 90 ? -17.636 7.082 0.645 1.00 47.06 90 HIS A CA 1
ATOM 696 C C . HIS A 1 90 ? -16.395 6.289 0.202 1.00 47.06 90 HIS A C 1
ATOM 698 O O . HIS A 1 90 ? -16.188 6.070 -0.991 1.00 47.06 90 HIS A O 1
ATOM 704 N N . SER A 1 91 ? -15.596 5.788 1.152 1.00 48.94 91 SER A N 1
ATOM 705 C CA . SER A 1 91 ? -14.398 4.996 0.837 1.00 48.94 91 SER A CA 1
ATOM 706 C C . SER A 1 91 ? -14.723 3.635 0.210 1.00 48.94 91 SER A C 1
ATOM 708 O O . SER A 1 91 ? -13.952 3.148 -0.615 1.00 48.94 91 SER A O 1
ATOM 710 N N . LYS A 1 92 ? -15.883 3.043 0.538 1.00 50.34 92 LYS A N 1
ATOM 711 C CA . LYS A 1 92 ? -16.310 1.746 -0.007 1.00 50.34 92 LYS A CA 1
ATOM 712 C C . LYS A 1 92 ? -16.699 1.845 -1.483 1.00 50.34 92 LYS A C 1
ATOM 714 O O . LYS A 1 92 ? -16.223 1.058 -2.286 1.00 50.34 92 LYS A O 1
ATOM 719 N N . GLN A 1 93 ? -17.490 2.853 -1.850 1.00 53.31 93 GLN A N 1
ATOM 720 C CA . GLN A 1 93 ? -17.888 3.073 -3.247 1.00 53.31 93 GLN A CA 1
ATOM 721 C C . GLN A 1 93 ? -16.684 3.393 -4.145 1.00 53.31 93 GLN A C 1
ATOM 723 O O . GLN A 1 93 ? -16.624 2.935 -5.283 1.00 53.31 93 GLN A O 1
ATOM 728 N N . MET A 1 94 ? -15.701 4.141 -3.631 1.00 53.81 94 MET A N 1
ATOM 729 C CA . MET A 1 94 ? -14.446 4.381 -4.348 1.00 53.81 94 MET A CA 1
ATOM 730 C C . MET A 1 94 ? -13.590 3.117 -4.481 1.00 53.81 94 MET A C 1
ATOM 732 O O . MET A 1 94 ? -12.993 2.921 -5.535 1.00 53.81 94 MET A O 1
ATOM 736 N N . ALA A 1 95 ? -13.542 2.259 -3.456 1.00 55.16 95 ALA A N 1
ATOM 737 C CA . ALA A 1 95 ? -12.844 0.977 -3.531 1.00 55.16 95 ALA A CA 1
ATOM 738 C C . ALA A 1 95 ? -13.461 0.057 -4.598 1.00 55.16 95 ALA A C 1
ATOM 740 O O . ALA A 1 95 ? -12.723 -0.451 -5.438 1.00 55.16 95 ALA A O 1
ATOM 741 N N . ASP A 1 96 ? -14.793 -0.068 -4.624 1.00 54.12 96 ASP A N 1
ATOM 742 C CA . ASP A 1 96 ? -15.523 -0.874 -5.614 1.00 54.12 96 ASP A CA 1
ATOM 743 C C . ASP A 1 96 ? -15.318 -0.323 -7.045 1.00 54.12 96 ASP A C 1
ATOM 745 O O . ASP A 1 96 ? -15.059 -1.076 -7.985 1.00 54.12 96 ASP A O 1
ATOM 749 N N . PHE A 1 97 ? -15.356 1.007 -7.221 1.00 55.00 97 PHE A N 1
ATOM 750 C CA . PHE A 1 97 ? -15.048 1.648 -8.507 1.00 55.00 97 PHE A CA 1
ATOM 751 C C . PHE A 1 97 ? -13.601 1.397 -8.946 1.00 55.00 97 PHE A C 1
ATOM 753 O O . PHE A 1 97 ? -13.352 1.144 -10.122 1.00 55.00 97 PHE A O 1
ATOM 760 N N . PHE A 1 98 ? -12.641 1.463 -8.022 1.00 58.72 98 PHE A N 1
ATOM 761 C CA . PHE A 1 98 ? -11.237 1.219 -8.341 1.00 58.72 98 PHE A CA 1
ATOM 762 C C . PHE A 1 98 ? -10.951 -0.234 -8.675 1.00 58.72 98 PHE A C 1
ATOM 764 O O . PHE A 1 98 ? -10.141 -0.492 -9.563 1.00 58.72 98 PHE A O 1
ATOM 771 N N . GLU A 1 99 ? -11.591 -1.170 -7.984 1.00 60.12 99 GLU A N 1
ATOM 772 C CA . GLU A 1 99 ? -11.492 -2.587 -8.303 1.00 60.12 99 GLU A CA 1
ATOM 773 C C . GLU A 1 99 ? -11.985 -2.841 -9.731 1.00 60.12 99 GLU A C 1
ATOM 775 O O . GLU A 1 99 ? -11.265 -3.441 -10.531 1.00 60.12 99 GLU A O 1
ATOM 780 N N . GLU A 1 100 ? -13.136 -2.273 -10.101 1.00 56.22 100 GLU A N 1
ATOM 781 C CA . GLU A 1 100 ? -13.685 -2.391 -11.453 1.00 56.22 100 GLU A CA 1
ATOM 782 C C . GLU A 1 100 ? -12.829 -1.658 -12.502 1.00 56.22 100 GLU A C 1
ATOM 784 O O . GLU A 1 100 ? -12.529 -2.212 -13.560 1.00 56.22 100 GLU A O 1
ATOM 789 N N . PHE A 1 101 ? -12.346 -0.448 -12.206 1.00 54.81 101 PHE A N 1
ATOM 790 C CA . PHE A 1 101 ? -11.426 0.286 -13.081 1.00 54.81 101 PHE A CA 1
ATOM 791 C C . PHE A 1 101 ? -10.111 -0.475 -13.289 1.00 54.81 101 PHE A C 1
ATOM 793 O O . PHE A 1 101 ? -9.614 -0.555 -14.412 1.00 54.81 101 PHE A O 1
ATOM 800 N N . THR A 1 102 ? -9.560 -1.073 -12.232 1.00 55.69 102 THR A N 1
ATOM 801 C CA . THR A 1 102 ? -8.346 -1.897 -12.292 1.00 55.69 102 THR A CA 1
ATOM 802 C C . THR A 1 102 ? -8.602 -3.149 -13.124 1.00 55.69 102 THR A C 1
ATOM 804 O O . THR A 1 102 ? -7.836 -3.428 -14.046 1.00 55.69 102 THR A O 1
ATOM 807 N N . ARG A 1 103 ? -9.721 -3.848 -12.886 1.00 57.28 103 ARG A N 1
ATOM 808 C CA . ARG A 1 103 ? -10.153 -5.014 -13.668 1.00 57.28 103 ARG A CA 1
ATOM 809 C C . ARG A 1 103 ? -10.248 -4.689 -15.159 1.00 57.28 103 ARG A C 1
ATOM 811 O O . ARG A 1 103 ? -9.750 -5.456 -15.978 1.00 57.28 103 ARG A O 1
ATOM 818 N N . LEU A 1 104 ? -10.842 -3.548 -15.510 1.00 50.72 104 LEU A N 1
ATOM 819 C CA . LEU A 1 104 ? -10.982 -3.085 -16.895 1.00 50.72 104 LEU A CA 1
ATOM 820 C C . LEU A 1 104 ? -9.645 -2.621 -17.504 1.00 50.72 104 LEU A C 1
ATOM 822 O O . LEU A 1 104 ? -9.383 -2.872 -18.681 1.00 50.72 104 LEU A O 1
ATOM 826 N N . SER A 1 105 ? -8.773 -1.997 -16.709 1.00 47.16 105 SER A N 1
ATOM 827 C CA . SER A 1 105 ? -7.452 -1.510 -17.143 1.00 47.16 105 SER A CA 1
ATOM 828 C C . SER A 1 105 ? -6.441 -2.641 -17.375 1.00 47.16 105 SER A C 1
ATOM 830 O O . SER A 1 105 ? -5.536 -2.500 -18.199 1.00 47.16 105 SER A O 1
ATOM 832 N N . ILE A 1 106 ? -6.611 -3.780 -16.695 1.00 52.16 106 ILE A N 1
ATOM 833 C CA . ILE A 1 106 ? -5.791 -4.991 -16.863 1.00 52.16 106 ILE A CA 1
ATOM 834 C C . ILE A 1 106 ? -6.041 -5.680 -18.216 1.00 52.16 106 ILE A C 1
ATOM 836 O O . ILE A 1 106 ? -5.149 -6.351 -18.724 1.00 52.16 106 ILE A O 1
ATOM 840 N N . ILE A 1 107 ? -7.192 -5.463 -18.865 1.00 51.59 107 ILE A N 1
ATOM 841 C CA . ILE A 1 107 ? -7.560 -6.144 -20.126 1.00 51.59 107 ILE A CA 1
ATOM 842 C C . ILE A 1 107 ? -6.557 -5.869 -21.269 1.00 51.59 107 ILE A C 1
ATOM 844 O O . ILE A 1 107 ? -6.444 -6.673 -22.190 1.00 51.59 107 ILE A O 1
ATOM 848 N N . HIS A 1 108 ? -5.786 -4.776 -21.203 1.00 47.78 108 HIS A N 1
ATOM 849 C CA . HIS A 1 108 ? -4.915 -4.329 -22.299 1.00 47.78 108 HIS A CA 1
ATOM 850 C C . HIS A 1 108 ? -3.406 -4.334 -21.979 1.00 47.78 108 HIS A C 1
ATOM 852 O O . HIS A 1 108 ? -2.614 -3.900 -22.816 1.00 47.78 108 HIS A O 1
ATOM 858 N N . LYS A 1 109 ? -2.980 -4.810 -20.798 1.00 53.62 109 LYS A N 1
ATOM 859 C CA . LYS A 1 109 ? -1.556 -4.924 -20.422 1.00 53.62 109 LYS A CA 1
ATOM 860 C C . LYS A 1 109 ? -1.279 -6.198 -19.626 1.00 53.62 109 LYS A C 1
ATOM 862 O O . LYS A 1 109 ? -2.088 -6.616 -18.807 1.00 53.62 109 LYS A O 1
ATOM 867 N N . THR A 1 110 ? -0.099 -6.781 -19.819 1.00 59.78 110 THR A N 1
ATOM 868 C CA . THR A 1 110 ? 0.372 -7.918 -19.022 1.00 59.78 110 THR A CA 1
ATOM 869 C C . THR A 1 110 ? 0.772 -7.424 -17.632 1.00 59.78 110 THR A C 1
ATOM 871 O O . THR A 1 110 ? 1.713 -6.644 -17.495 1.00 59.78 110 THR A O 1
ATOM 874 N N . PHE A 1 111 ? 0.051 -7.856 -16.598 1.00 66.06 111 PHE A N 1
ATOM 875 C CA . PHE A 1 111 ? 0.385 -7.568 -15.205 1.00 66.06 111 PHE A CA 1
ATOM 876 C C . PHE A 1 111 ? 0.829 -8.842 -14.489 1.00 66.06 111 PHE A C 1
ATOM 878 O O . PHE A 1 111 ? 0.201 -9.891 -14.634 1.00 66.06 111 PHE A O 1
ATOM 885 N N . SER A 1 112 ? 1.874 -8.736 -13.671 1.00 74.69 112 SER A N 1
ATOM 886 C CA . SER A 1 112 ? 2.234 -9.787 -12.715 1.00 74.69 112 SER A CA 1
ATOM 887 C C . SER A 1 112 ? 1.484 -9.550 -11.407 1.00 74.69 112 SER A C 1
ATOM 889 O O . SER A 1 112 ? 1.645 -8.495 -10.790 1.00 74.69 112 SER A O 1
ATOM 891 N N . SER A 1 113 ? 0.660 -10.515 -10.993 1.00 78.50 113 SER A N 1
ATOM 892 C CA . SER A 1 113 ? -0.024 -10.473 -9.698 1.00 78.50 113 SER A CA 1
ATOM 893 C C . SER A 1 113 ? 0.916 -10.935 -8.587 1.00 78.50 113 SER A C 1
ATOM 895 O O . SER A 1 113 ? 1.537 -11.994 -8.683 1.00 78.50 113 SER A O 1
ATOM 897 N N . LEU A 1 114 ? 1.022 -10.126 -7.538 1.00 82.12 114 LEU A N 1
ATOM 898 C CA . LEU A 1 114 ? 1.847 -10.364 -6.365 1.00 82.12 114 LEU A CA 1
ATOM 899 C C . LEU A 1 114 ? 0.969 -10.216 -5.113 1.00 82.12 114 LEU A C 1
ATOM 901 O O . LEU A 1 114 ? 0.415 -9.133 -4.891 1.00 82.12 114 LEU A O 1
ATOM 905 N N . PRO A 1 115 ? 0.824 -11.264 -4.283 1.00 84.81 115 PRO A N 1
ATOM 906 C CA . PRO A 1 115 ? 0.126 -11.130 -3.014 1.00 84.81 115 PRO A CA 1
ATOM 907 C C . PRO A 1 115 ? 0.933 -10.225 -2.078 1.00 84.81 115 PRO A C 1
ATOM 909 O O . PRO A 1 115 ? 2.148 -10.371 -1.933 1.00 84.81 115 PRO A O 1
ATOM 912 N N . LEU A 1 116 ? 0.245 -9.298 -1.420 1.00 86.06 116 LEU A N 1
ATOM 913 C CA . LEU A 1 116 ? 0.805 -8.472 -0.361 1.00 86.06 116 LEU A CA 1
ATOM 914 C C . LEU A 1 116 ? 0.434 -9.074 0.986 1.00 86.06 116 LEU A C 1
ATOM 916 O O . LEU A 1 116 ? -0.739 -9.328 1.258 1.00 86.06 116 LEU A O 1
ATOM 920 N N . SER A 1 117 ? 1.433 -9.262 1.841 1.00 89.31 117 SER A N 1
ATOM 921 C CA . SER A 1 117 ? 1.232 -9.610 3.243 1.00 89.31 117 SER A CA 1
ATOM 922 C C . SER A 1 117 ? 2.405 -9.099 4.066 1.00 89.31 117 SER A C 1
ATOM 924 O O . SER A 1 117 ? 3.553 -9.484 3.829 1.00 89.31 117 SER A O 1
ATOM 926 N N . PHE A 1 118 ? 2.132 -8.234 5.036 1.00 90.50 118 PHE A N 1
ATOM 927 C CA . PHE A 1 118 ? 3.121 -7.825 6.024 1.00 90.50 118 PHE A CA 1
ATOM 928 C C . PHE A 1 118 ? 2.482 -7.517 7.371 1.00 90.50 118 PHE A C 1
ATOM 930 O O . PHE A 1 118 ? 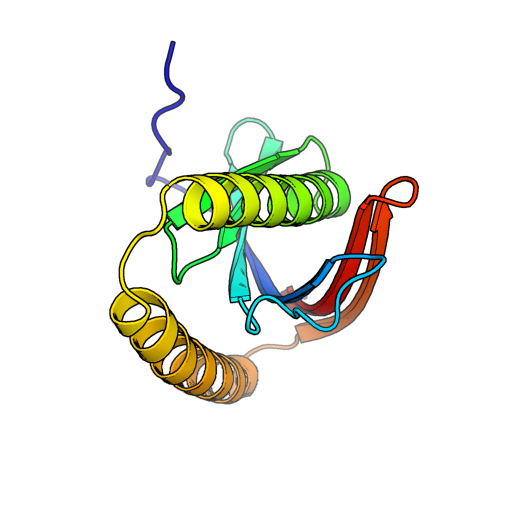1.358 -7.033 7.451 1.00 90.50 118 PHE A O 1
ATOM 937 N N . ASP A 1 119 ? 3.234 -7.786 8.429 1.00 88.94 119 ASP A N 1
ATOM 938 C CA . ASP A 1 119 ? 2.852 -7.518 9.810 1.00 88.94 119 ASP A CA 1
ATOM 939 C C . ASP A 1 119 ? 3.774 -6.442 10.380 1.00 88.94 119 ASP A C 1
ATOM 941 O O . ASP A 1 119 ? 4.958 -6.379 10.024 1.00 88.94 119 ASP A O 1
ATOM 945 N N . LYS A 1 120 ? 3.231 -5.581 11.236 1.00 81.00 120 LYS A N 1
ATOM 946 C CA . LYS A 1 120 ? 4.019 -4.635 12.011 1.00 81.00 120 LYS A CA 1
ATOM 947 C C . LYS A 1 120 ? 3.795 -4.865 13.498 1.00 81.00 120 LYS A C 1
ATOM 949 O O . LYS A 1 120 ? 2.809 -4.376 14.053 1.00 81.00 120 LYS A O 1
ATOM 954 N N . ASP A 1 121 ? 4.772 -5.530 14.115 1.00 74.50 121 ASP A N 1
ATOM 955 C CA . ASP A 1 121 ? 5.027 -5.658 15.555 1.00 74.50 121 ASP A CA 1
ATOM 956 C C . ASP A 1 121 ? 3.772 -5.512 16.430 1.00 74.50 121 ASP A C 1
ATOM 958 O O . ASP A 1 121 ? 3.598 -4.530 17.157 1.00 74.50 121 ASP A O 1
ATOM 962 N N . ASN A 1 122 ? 2.867 -6.490 16.328 1.00 72.50 122 ASN A N 1
ATOM 963 C CA . ASN A 1 122 ? 1.640 -6.609 17.126 1.00 72.50 122 ASN A CA 1
ATOM 964 C C . ASN A 1 122 ? 0.642 -5.437 17.023 1.00 72.50 122 ASN A C 1
ATOM 966 O O . ASN A 1 122 ? -0.334 -5.408 17.772 1.00 72.50 122 ASN A O 1
ATOM 970 N N . SER A 1 123 ? 0.847 -4.496 16.105 1.00 78.75 123 SER A N 1
ATOM 971 C CA . SER A 1 123 ? 0.003 -3.310 15.943 1.00 78.75 123 SER A CA 1
ATOM 972 C C . SER A 1 123 ? -1.055 -3.525 14.865 1.00 78.75 123 SER A C 1
ATOM 974 O O . SER A 1 123 ? -2.252 -3.355 15.111 1.00 78.75 123 SER A O 1
ATOM 976 N N . PHE A 1 124 ? -0.621 -3.905 13.665 1.00 85.19 124 PHE A N 1
ATOM 977 C CA . PHE A 1 124 ? -1.508 -4.184 12.544 1.00 85.19 124 PHE A CA 1
ATOM 978 C C . PHE A 1 124 ? -0.862 -5.158 11.564 1.00 85.19 124 PHE A C 1
ATOM 980 O O . PHE A 1 124 ? 0.363 -5.230 11.453 1.00 85.19 124 PHE A O 1
ATOM 987 N N . SER A 1 125 ? -1.709 -5.814 10.784 1.00 88.56 125 SER A N 1
ATOM 988 C CA . SER A 1 125 ? -1.321 -6.549 9.587 1.00 88.56 125 SER A CA 1
ATOM 989 C C . SER A 1 125 ? -1.931 -5.891 8.356 1.00 88.56 125 SER A C 1
ATOM 991 O O . SER A 1 125 ? -3.003 -5.286 8.404 1.00 88.56 125 SER A O 1
ATOM 993 N N . ALA A 1 126 ? -1.210 -5.962 7.248 1.00 87.44 126 ALA A N 1
ATOM 994 C CA . ALA A 1 126 ? -1.625 -5.455 5.958 1.00 87.44 126 ALA A CA 1
ATOM 995 C C . ALA A 1 126 ? -1.608 -6.583 4.936 1.00 87.44 126 ALA A C 1
ATOM 997 O O . ALA A 1 126 ? -0.626 -7.320 4.836 1.00 87.44 126 ALA A O 1
ATOM 998 N N . SER A 1 127 ? -2.678 -6.698 4.161 1.00 89.62 127 SER A N 1
ATOM 999 C CA . SER A 1 127 ? -2.812 -7.727 3.136 1.00 89.62 127 SER A CA 1
ATOM 1000 C C . SER A 1 127 ? -3.503 -7.196 1.889 1.00 89.62 127 SER A C 1
ATOM 1002 O O . SER A 1 127 ? -4.204 -6.187 1.937 1.00 89.62 127 SER A O 1
ATOM 1004 N N . GLY A 1 128 ? -3.301 -7.855 0.753 1.00 86.06 128 GLY A N 1
ATOM 1005 C CA . GLY A 1 128 ? -3.973 -7.479 -0.482 1.00 86.06 128 GLY A CA 1
ATOM 1006 C C . GLY A 1 128 ? -3.293 -8.019 -1.728 1.00 86.06 128 GLY A C 1
ATOM 1007 O O . GLY A 1 128 ? -2.546 -8.991 -1.664 1.00 86.06 128 GLY A O 1
ATOM 1008 N N . ASN A 1 129 ? -3.551 -7.372 -2.859 1.00 85.62 129 ASN A N 1
ATOM 1009 C CA . ASN A 1 129 ? -3.016 -7.769 -4.156 1.00 85.62 129 ASN A CA 1
ATOM 1010 C C . ASN A 1 129 ? -2.335 -6.577 -4.815 1.00 85.62 129 ASN A C 1
ATOM 1012 O O . ASN A 1 129 ? -2.880 -5.474 -4.821 1.00 85.62 129 ASN A O 1
ATOM 1016 N N . TYR A 1 130 ? -1.170 -6.813 -5.400 1.00 87.38 130 TYR A N 1
ATOM 1017 C CA . TYR A 1 130 ? -0.437 -5.844 -6.197 1.00 87.38 130 TYR A CA 1
ATOM 1018 C C . TYR A 1 130 ? -0.268 -6.370 -7.620 1.00 87.38 130 TYR A C 1
ATOM 1020 O O . TYR A 1 130 ? 0.084 -7.526 -7.833 1.00 87.38 130 TYR A O 1
ATOM 1028 N N . TYR A 1 131 ? -0.532 -5.516 -8.597 1.00 86.06 131 TYR A N 1
ATOM 1029 C CA . TYR A 1 131 ? -0.439 -5.795 -10.019 1.00 86.06 131 TYR A CA 1
ATOM 1030 C C . TYR A 1 131 ? 0.651 -4.901 -10.597 1.00 86.06 131 TYR A C 1
ATOM 1032 O O . TYR A 1 131 ? 0.467 -3.695 -10.789 1.00 86.06 131 TYR A O 1
ATOM 1040 N N . LYS A 1 132 ? 1.810 -5.505 -10.854 1.00 85.06 132 LYS A N 1
ATOM 1041 C CA . LYS A 1 132 ? 2.971 -4.818 -11.421 1.00 85.06 132 LYS A CA 1
ATOM 1042 C C . LYS A 1 132 ? 2.909 -4.848 -12.944 1.00 85.06 132 LYS A C 1
ATOM 1044 O O . LYS A 1 132 ? 2.645 -5.907 -13.514 1.00 85.06 132 LYS A O 1
ATOM 1049 N N . VAL A 1 133 ? 3.155 -3.708 -13.587 1.00 78.44 133 VAL A N 1
ATOM 1050 C CA . VAL A 1 133 ? 3.295 -3.634 -15.049 1.00 78.44 133 VAL A CA 1
ATOM 1051 C C . VAL A 1 133 ? 4.545 -4.419 -15.453 1.00 78.44 133 VAL A C 1
ATOM 1053 O O . VAL A 1 133 ? 5.609 -4.192 -14.875 1.00 78.44 133 VAL A O 1
ATOM 1056 N N . ALA A 1 134 ? 4.394 -5.363 -16.386 1.00 62.19 134 ALA A N 1
ATOM 1057 C CA . ALA A 1 134 ? 5.505 -6.132 -16.951 1.00 62.19 134 ALA A CA 1
ATOM 1058 C C . ALA A 1 134 ? 6.403 -5.283 -17.863 1.00 62.19 134 ALA A C 1
ATOM 1060 O O . ALA A 1 134 ? 5.859 -4.407 -18.579 1.00 62.19 134 ALA A O 1
#

Foldseek 3Di:
DDDDDDPPDWAWWWKWWKKKFFFPDPDIQPIFIKTWTQDPVCKIKIAGDLVRQIAIDNDPLRRVVVSNVSVLVVVVVVVVVPDDCVSSVVRNVVNVVVVVVVVVVCVPFDWDKDWDWDDDDSGMIMTIIMTTGD